Protein AF-Q978R6-F1 (afdb_monomer_lite)

Secondary structure (DSSP, 8-state):
-EEEE-BTB--EEEE--HHHHHHHHHHHHHHHHHHHHHHHHHHHHHHHHHHHHHHHHHHHHHHHHHHHHHHHHHHHHHHHHHHHHHHHTTPPPPHHHHHHHHHHHHHH------

pLDDT: mean 79.34, std 15.59, range [39.78, 97.44]

Radius of gyration: 38.26 Å; chains: 1; bounding box: 77×40×93 Å

Foldseek 3Di:
DFDFDDDDPDGDTDDDDPVNVVVVVVVVVVVVVVVVVVVVVVVVVVVVVVVVVVVVVVVVVVVVVVVVLVVLLVVLVVLVVVVVVCVVVVNDDPVVSVVVSVVSNVVSPPPPPD

Structure (mmCIF, N/CA/C/O backbone):
data_AF-Q978R6-F1
#
_entry.id   AF-Q978R6-F1
#
loop_
_atom_site.group_PDB
_atom_site.id
_atom_site.type_symbol
_atom_site.label_atom_id
_atom_site.label_alt_id
_atom_site.label_comp_id
_atom_site.label_asym_id
_atom_site.label_entity_id
_atom_site.label_seq_id
_atom_site.pdbx_PDB_ins_code
_atom_site.Cartn_x
_atom_site.Cartn_y
_atom_site.Cartn_z
_atom_site.occupancy
_atom_site.B_iso_or_equiv
_atom_site.auth_seq_id
_atom_site.auth_comp_id
_atom_site.auth_asym_id
_atom_site.auth_atom_id
_atom_site.pdbx_PDB_model_num
ATOM 1 N N . MET A 1 1 ? 30.141 11.699 -51.462 1.00 50.53 1 MET A N 1
ATOM 2 C CA . MET A 1 1 ? 30.173 13.132 -51.032 1.00 50.53 1 MET A CA 1
ATOM 3 C C . MET A 1 1 ? 31.588 13.475 -50.532 1.00 50.53 1 MET A C 1
ATOM 5 O O . MET A 1 1 ? 32.257 12.552 -50.090 1.00 50.53 1 MET A O 1
ATOM 9 N N . CYS A 1 2 ? 32.096 14.717 -50.635 1.00 39.78 2 CYS A N 1
ATOM 10 C CA . CYS A 1 2 ? 33.476 15.063 -50.208 1.00 39.78 2 CYS A CA 1
ATOM 11 C C . CYS A 1 2 ? 33.498 15.836 -48.881 1.00 39.78 2 CYS A C 1
ATOM 13 O O . CYS A 1 2 ? 32.931 16.925 -48.804 1.00 39.78 2 CYS A O 1
ATOM 15 N N . LEU A 1 3 ? 34.221 15.324 -47.882 1.00 49.41 3 LEU A N 1
ATOM 16 C CA . LEU A 1 3 ? 34.606 16.069 -46.678 1.00 49.41 3 LEU A CA 1
ATOM 17 C C . LEU A 1 3 ? 35.971 16.728 -46.915 1.00 49.41 3 LEU A C 1
ATOM 19 O O . LEU A 1 3 ? 36.937 16.060 -47.286 1.00 49.41 3 LEU A O 1
ATOM 23 N N . VAL A 1 4 ? 36.042 18.049 -46.743 1.00 51.22 4 VAL A N 1
ATOM 24 C CA . VAL A 1 4 ? 37.285 18.822 -46.879 1.00 51.22 4 VAL A CA 1
ATOM 25 C C . VAL A 1 4 ? 37.851 19.065 -45.486 1.00 51.22 4 VAL A C 1
ATOM 27 O O . VAL A 1 4 ? 37.264 19.801 -44.700 1.00 51.22 4 VAL A O 1
ATOM 30 N N . THR A 1 5 ? 39.002 18.472 -45.189 1.00 50.53 5 THR A N 1
ATOM 31 C CA . THR A 1 5 ? 39.791 18.779 -43.987 1.00 50.53 5 THR A CA 1
ATOM 32 C C . THR A 1 5 ? 41.014 19.606 -44.364 1.00 50.53 5 THR A C 1
ATOM 34 O O . THR A 1 5 ? 41.757 19.231 -45.273 1.00 50.53 5 THR A O 1
ATOM 37 N N . GLU A 1 6 ? 41.235 20.721 -43.667 1.00 44.31 6 GLU A N 1
ATOM 38 C CA . GLU A 1 6 ? 42.411 21.575 -43.856 1.00 44.31 6 GLU A CA 1
ATOM 39 C C . GLU A 1 6 ? 43.612 20.994 -43.099 1.00 44.31 6 GLU A C 1
ATOM 41 O O . GLU A 1 6 ? 43.708 21.070 -41.877 1.00 44.31 6 GLU A O 1
ATOM 46 N N . LEU A 1 7 ? 44.539 20.398 -43.844 1.00 43.78 7 LEU A N 1
ATOM 47 C CA . LEU A 1 7 ? 45.843 19.954 -43.359 1.00 43.78 7 LEU A CA 1
ATOM 48 C C . LEU A 1 7 ? 46.895 20.521 -44.315 1.00 43.78 7 LEU A C 1
ATOM 50 O O . LEU A 1 7 ? 47.287 19.880 -45.287 1.00 43.78 7 LEU A O 1
ATOM 54 N N . GLY A 1 8 ? 47.307 21.767 -44.063 1.00 52.25 8 GLY A N 1
ATOM 55 C CA . GLY A 1 8 ? 48.203 22.504 -44.959 1.00 52.25 8 GLY A CA 1
ATOM 56 C C . GLY A 1 8 ? 47.573 22.816 -46.324 1.00 52.25 8 GLY A C 1
ATOM 57 O O . GLY A 1 8 ? 46.424 22.478 -46.592 1.00 52.25 8 GLY A O 1
ATOM 58 N N . GLU A 1 9 ? 48.331 23.487 -47.192 1.00 50.00 9 GLU A N 1
ATOM 59 C CA . GLU A 1 9 ? 47.897 24.091 -48.471 1.00 50.00 9 GLU A CA 1
ATOM 60 C C . GLU A 1 9 ? 47.329 23.112 -49.531 1.00 50.00 9 GLU A C 1
ATOM 62 O O . GLU A 1 9 ? 47.049 23.510 -50.661 1.00 50.00 9 GLU A O 1
ATOM 67 N N . ALA A 1 10 ? 47.104 21.839 -49.196 1.00 51.12 10 ALA A N 1
ATOM 68 C CA . ALA A 1 10 ? 46.506 20.842 -50.074 1.00 51.12 10 ALA A CA 1
ATOM 69 C C . ALA A 1 10 ? 45.101 20.443 -49.589 1.00 51.12 10 ALA A C 1
ATOM 71 O O . ALA A 1 10 ? 44.941 19.708 -48.616 1.00 51.12 10 ALA A O 1
ATOM 72 N N . LYS A 1 11 ? 44.060 20.859 -50.324 1.00 52.03 11 LYS A N 1
ATOM 73 C CA . LYS A 1 11 ? 42.704 20.314 -50.157 1.00 52.03 11 LYS A CA 1
ATOM 74 C C . LYS A 1 11 ? 42.680 18.883 -50.691 1.00 52.03 11 LYS A C 1
ATOM 76 O O . LYS A 1 11 ? 42.657 18.673 -51.902 1.00 52.03 11 LYS A O 1
ATOM 81 N N . LYS A 1 12 ? 42.696 17.893 -49.797 1.00 49.19 12 LYS A N 1
ATOM 82 C CA . LYS A 1 12 ? 42.525 16.484 -50.166 1.00 49.19 12 LYS A CA 1
ATOM 83 C C . LYS A 1 12 ? 41.047 16.126 -50.028 1.00 49.19 12 LYS A C 1
ATOM 85 O O . LYS A 1 12 ? 40.526 16.073 -48.920 1.00 49.19 12 LYS A O 1
ATOM 90 N N . CYS A 1 13 ? 40.369 15.914 -51.152 1.00 52.69 13 CYS A N 1
ATOM 91 C CA . CYS A 1 13 ? 39.016 15.371 -51.143 1.00 52.69 13 CYS A CA 1
ATOM 92 C C . CYS A 1 13 ? 39.091 13.890 -50.769 1.00 52.69 13 CYS A C 1
ATOM 94 O O . CYS A 1 13 ? 39.632 13.089 -51.532 1.00 52.69 13 CYS A O 1
ATOM 96 N N . ILE A 1 14 ? 38.569 13.534 -49.597 1.00 62.03 14 ILE A N 1
ATOM 97 C CA . ILE A 1 14 ? 38.310 12.137 -49.254 1.00 62.03 14 ILE A CA 1
ATOM 98 C C . ILE A 1 14 ? 36.927 11.822 -49.819 1.00 62.03 14 ILE A C 1
ATOM 100 O O . ILE A 1 14 ? 35.923 12.376 -49.367 1.00 62.03 14 ILE A O 1
ATOM 104 N N . SER A 1 15 ? 36.884 10.998 -50.865 1.00 64.94 15 SER A N 1
ATOM 105 C CA . SER A 1 15 ? 35.632 10.438 -51.362 1.00 64.94 15 SER A CA 1
ATOM 106 C C . SER A 1 15 ? 35.199 9.346 -50.396 1.00 64.94 15 SER A C 1
ATOM 108 O O . SER A 1 15 ? 35.833 8.295 -50.339 1.00 64.94 15 SER A O 1
ATOM 110 N N . ILE A 1 16 ? 34.153 9.621 -49.627 1.00 68.75 16 ILE A N 1
ATOM 111 C CA . ILE A 1 16 ? 33.464 8.591 -48.854 1.00 68.75 16 ILE A CA 1
ATOM 112 C C . ILE A 1 16 ? 32.460 7.933 -49.800 1.00 68.75 16 ILE A C 1
ATOM 114 O O . ILE A 1 16 ? 31.732 8.646 -50.512 1.00 68.75 16 ILE A O 1
ATOM 118 N N . ASP A 1 17 ? 32.500 6.604 -49.853 1.00 77.12 17 ASP A N 1
ATOM 119 C CA . ASP A 1 17 ? 31.554 5.788 -50.609 1.00 77.12 17 ASP A CA 1
ATOM 120 C C . ASP A 1 17 ? 30.144 5.969 -50.016 1.00 77.12 17 ASP A C 1
ATOM 122 O O . ASP A 1 17 ? 29.994 6.225 -48.823 1.00 77.12 17 ASP A O 1
ATOM 126 N N . GLU A 1 18 ? 29.096 5.892 -50.834 1.00 76.88 18 GLU A N 1
ATOM 127 C CA . GLU A 1 18 ? 27.714 6.023 -50.343 1.00 76.88 18 GLU A CA 1
ATOM 128 C C . GLU A 1 18 ? 27.390 4.941 -49.306 1.00 76.88 18 GLU A C 1
ATOM 130 O O . GLU A 1 18 ? 26.730 5.224 -48.309 1.00 76.88 18 GLU A O 1
ATOM 135 N N . SER A 1 19 ? 27.960 3.747 -49.479 1.00 76.50 19 SER A N 1
ATOM 136 C CA . SER A 1 19 ? 27.838 2.645 -48.521 1.00 76.50 19 SER A CA 1
ATOM 137 C C . SER A 1 19 ? 28.420 2.966 -47.136 1.00 76.50 19 SER A C 1
ATOM 139 O O . SER A 1 19 ? 27.836 2.590 -46.121 1.00 76.50 19 SER A O 1
ATOM 141 N N . ASP A 1 20 ? 29.530 3.705 -47.072 1.00 76.75 20 ASP A N 1
ATOM 142 C CA . ASP A 1 20 ? 30.144 4.125 -45.807 1.00 76.75 20 ASP A CA 1
ATOM 143 C C . ASP A 1 20 ? 29.307 5.208 -45.100 1.00 76.75 20 ASP A C 1
ATOM 145 O O . ASP A 1 20 ? 29.273 5.255 -43.871 1.00 76.75 20 ASP A O 1
ATOM 149 N N . ILE A 1 21 ? 28.609 6.067 -45.855 1.00 75.25 21 ILE A N 1
ATOM 150 C CA . ILE A 1 21 ? 27.695 7.082 -45.300 1.00 75.25 21 ILE A CA 1
ATOM 151 C C . ILE A 1 21 ? 26.459 6.411 -44.696 1.00 75.25 21 ILE A C 1
ATOM 153 O O . ILE A 1 21 ? 26.103 6.715 -43.562 1.00 75.25 21 ILE A O 1
ATOM 157 N N . GLU A 1 22 ? 25.854 5.453 -45.403 1.00 80.25 22 GLU A N 1
ATOM 158 C CA . GLU A 1 22 ? 24.715 4.683 -44.882 1.00 80.25 22 GLU A CA 1
ATOM 159 C C . GLU A 1 22 ? 25.071 3.932 -43.588 1.00 80.25 22 GLU A C 1
ATOM 161 O O . GLU A 1 22 ? 24.269 3.858 -42.656 1.00 80.25 22 GLU A O 1
ATOM 166 N N . LEU A 1 23 ? 26.299 3.410 -43.500 1.00 79.06 23 LEU A N 1
ATOM 167 C CA . LEU A 1 23 ? 26.825 2.782 -42.287 1.00 79.06 23 LEU A CA 1
ATOM 168 C C . LEU A 1 23 ? 26.934 3.772 -41.120 1.00 79.06 23 LEU A C 1
ATOM 170 O O . LEU A 1 23 ? 26.531 3.426 -40.008 1.00 79.06 23 LEU A O 1
ATOM 174 N N . ILE A 1 24 ? 27.433 4.987 -41.361 1.00 78.31 24 ILE A N 1
ATOM 175 C CA . ILE A 1 24 ? 27.526 6.043 -40.340 1.00 78.31 24 ILE A CA 1
ATOM 176 C C . ILE A 1 24 ? 26.132 6.444 -39.847 1.00 78.31 24 ILE A C 1
ATOM 178 O O . ILE A 1 24 ? 25.904 6.444 -38.638 1.00 78.31 24 ILE A O 1
ATOM 182 N N . ASP A 1 25 ? 25.197 6.703 -40.762 1.00 81.56 25 ASP A N 1
ATOM 183 C CA . ASP A 1 25 ? 23.823 7.084 -40.416 1.00 81.56 25 ASP A CA 1
ATOM 184 C C . ASP A 1 25 ? 23.137 5.974 -39.601 1.00 81.56 25 ASP A C 1
ATOM 186 O O . ASP A 1 25 ? 22.485 6.240 -38.590 1.00 81.56 25 ASP A O 1
ATOM 190 N N . SER A 1 26 ? 23.356 4.706 -39.972 1.00 84.81 26 SER A N 1
ATOM 191 C CA . SER A 1 26 ? 22.818 3.565 -39.224 1.00 84.81 26 SER A CA 1
ATOM 192 C C . SER A 1 26 ? 23.416 3.417 -37.815 1.00 84.81 26 SER A C 1
ATOM 194 O O . SER A 1 26 ? 22.696 3.030 -36.891 1.00 84.81 26 SER A O 1
ATOM 196 N N . ASP A 1 27 ? 24.703 3.739 -37.617 1.00 86.56 27 ASP A N 1
ATOM 197 C CA . ASP A 1 27 ? 25.340 3.727 -36.290 1.00 86.56 27 ASP A CA 1
ATOM 198 C C . ASP A 1 27 ? 24.816 4.876 -35.418 1.00 86.56 27 ASP A C 1
ATOM 200 O O . ASP A 1 27 ? 24.568 4.684 -34.224 1.00 86.56 27 ASP A O 1
ATOM 204 N N . GLU A 1 28 ? 24.592 6.059 -35.997 1.00 85.00 28 GLU A N 1
ATOM 205 C CA . GLU A 1 28 ? 24.004 7.201 -35.289 1.00 85.00 28 GLU A CA 1
ATOM 206 C C . GLU A 1 28 ? 22.555 6.931 -34.857 1.00 85.00 28 GLU A C 1
ATOM 208 O O . GLU A 1 28 ? 22.219 7.140 -33.683 1.00 85.00 28 GLU A O 1
ATOM 213 N N . ASP A 1 29 ? 21.724 6.379 -35.744 1.00 90.81 29 ASP A N 1
ATOM 214 C CA . ASP A 1 29 ? 20.351 5.970 -35.422 1.00 90.81 29 ASP A CA 1
ATOM 215 C C . ASP A 1 29 ? 20.328 4.898 -34.325 1.00 90.81 29 ASP A C 1
ATOM 217 O O . ASP A 1 29 ? 19.553 4.973 -33.361 1.00 90.81 29 ASP A O 1
ATOM 221 N N . LEU A 1 30 ? 21.223 3.910 -34.415 1.00 90.88 30 LEU A N 1
ATOM 222 C CA . LEU A 1 30 ? 21.334 2.860 -33.409 1.00 90.88 30 LEU A CA 1
ATOM 223 C C . LEU A 1 30 ? 21.729 3.440 -32.043 1.00 90.88 30 LEU A C 1
ATOM 225 O O . LEU A 1 30 ? 21.123 3.088 -31.024 1.00 90.88 30 LEU A O 1
ATOM 229 N N . ARG A 1 31 ? 22.692 4.368 -32.004 1.00 90.50 31 ARG A N 1
ATOM 230 C CA . ARG A 1 31 ? 23.086 5.077 -30.773 1.00 90.50 31 ARG A CA 1
ATOM 231 C C . ARG A 1 31 ? 21.929 5.862 -30.171 1.00 90.50 31 ARG A C 1
ATOM 233 O O . ARG A 1 31 ? 21.731 5.801 -28.954 1.00 90.50 31 ARG A O 1
ATOM 240 N N . TYR A 1 32 ? 21.157 6.564 -30.997 1.00 92.88 32 TYR A N 1
ATOM 241 C CA . TYR A 1 32 ? 19.977 7.290 -30.539 1.00 92.88 32 TYR A CA 1
ATOM 242 C C . TYR A 1 32 ? 18.961 6.342 -29.888 1.00 92.88 32 TYR A C 1
ATOM 244 O O . TYR A 1 32 ? 18.539 6.565 -28.748 1.00 92.88 32 TYR A O 1
ATOM 252 N N . HIS A 1 33 ? 18.628 5.236 -30.556 1.00 90.81 33 HIS A N 1
ATOM 253 C CA . HIS A 1 33 ? 17.688 4.252 -30.023 1.00 90.81 33 HIS A CA 1
ATOM 254 C C . HIS A 1 33 ? 18.182 3.588 -28.733 1.00 90.81 33 HIS A C 1
ATOM 256 O O . HIS A 1 33 ? 17.387 3.398 -27.808 1.00 90.81 33 HIS A O 1
ATOM 262 N N . PHE A 1 34 ? 19.481 3.299 -28.617 1.00 93.06 34 PHE A N 1
ATOM 263 C CA . PHE A 1 34 ? 20.059 2.816 -27.361 1.00 93.06 34 PHE A CA 1
ATOM 264 C C . PHE A 1 34 ? 19.938 3.845 -26.237 1.00 93.06 34 PHE A C 1
ATOM 266 O O . PHE A 1 34 ? 19.560 3.471 -25.128 1.00 93.06 34 PHE A 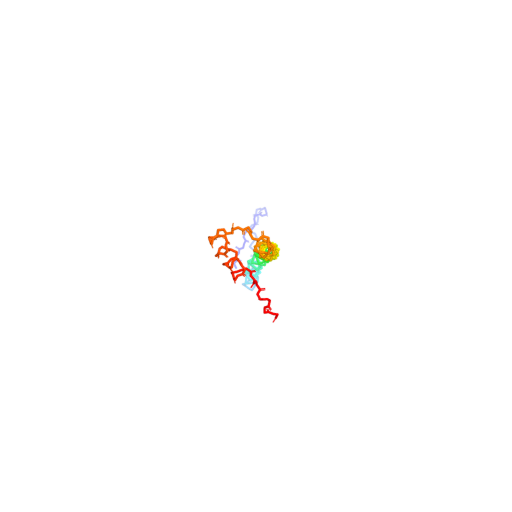O 1
ATOM 273 N N . SER A 1 35 ? 20.199 5.126 -26.506 1.00 93.69 35 SER A N 1
ATOM 274 C CA . SER A 1 35 ? 20.028 6.187 -25.504 1.00 93.69 35 SER A CA 1
ATOM 275 C C . SER A 1 35 ? 18.586 6.249 -24.994 1.00 93.69 35 SER A C 1
ATOM 277 O O . SER A 1 35 ? 18.356 6.259 -23.785 1.00 93.69 35 SER A O 1
ATOM 279 N N . VAL A 1 36 ? 17.604 6.213 -25.901 1.00 94.56 36 VAL A N 1
ATOM 280 C CA . VAL A 1 36 ? 16.174 6.210 -25.540 1.00 94.56 36 VAL A CA 1
ATOM 281 C C . VAL A 1 36 ? 15.809 4.969 -24.719 1.00 94.56 36 VAL A C 1
ATOM 283 O O . VAL A 1 36 ? 15.040 5.057 -23.753 1.00 94.56 36 VAL A O 1
ATOM 286 N N . LEU A 1 37 ? 16.364 3.809 -25.075 1.00 94.06 37 LEU A N 1
ATOM 287 C CA . LEU A 1 37 ? 16.158 2.568 -24.336 1.00 94.06 37 LEU A CA 1
ATOM 288 C C . LEU A 1 37 ? 16.738 2.655 -22.918 1.00 94.06 37 LEU A C 1
ATOM 290 O O . LEU A 1 37 ? 16.049 2.288 -21.967 1.00 94.06 37 LEU A O 1
ATOM 294 N N . PHE A 1 38 ? 17.959 3.169 -22.759 1.00 95.00 38 PHE A N 1
ATOM 295 C CA . PHE A 1 38 ? 18.580 3.361 -21.446 1.00 95.00 38 PHE A CA 1
ATOM 296 C C . PHE A 1 38 ? 17.757 4.297 -20.559 1.00 95.00 38 PHE A C 1
ATOM 298 O O . PHE A 1 38 ? 17.438 3.925 -19.427 1.00 95.00 38 PHE A O 1
ATOM 305 N N . ASP A 1 39 ? 17.325 5.443 -21.087 1.00 95.69 39 ASP A N 1
ATOM 306 C CA . ASP A 1 39 ? 16.477 6.391 -20.356 1.00 95.69 39 ASP A CA 1
ATOM 307 C C . ASP A 1 39 ? 15.156 5.751 -19.911 1.00 95.69 39 ASP A C 1
ATOM 309 O O . ASP A 1 39 ? 14.672 5.971 -18.796 1.00 95.69 39 ASP A O 1
ATOM 313 N N . THR A 1 40 ? 14.557 4.937 -20.781 1.00 95.25 40 THR A N 1
ATOM 314 C CA . THR A 1 40 ? 13.302 4.235 -20.489 1.00 95.25 40 THR A CA 1
ATOM 315 C C . THR A 1 40 ? 13.498 3.172 -19.412 1.00 95.25 40 THR A C 1
ATOM 317 O O . THR A 1 40 ? 12.705 3.096 -18.470 1.00 95.25 40 THR A O 1
ATOM 320 N N . CYS A 1 41 ? 14.573 2.388 -19.501 1.00 95.56 41 CYS A N 1
ATOM 321 C CA . CYS A 1 41 ? 14.946 1.401 -18.489 1.00 95.56 41 CYS A CA 1
ATOM 322 C C . CYS A 1 41 ? 15.193 2.058 -17.127 1.00 95.56 41 CYS A C 1
ATOM 324 O O . CYS A 1 41 ? 14.727 1.545 -16.109 1.00 95.56 41 CYS A O 1
ATOM 326 N N . GLN A 1 42 ? 15.865 3.210 -17.103 1.00 95.75 42 GLN A N 1
ATOM 327 C CA . GLN A 1 42 ? 16.132 3.943 -15.870 1.00 95.75 42 GLN A CA 1
ATOM 328 C C . GLN A 1 42 ? 14.836 4.461 -15.231 1.00 95.75 42 GLN A C 1
ATOM 330 O O . GLN A 1 42 ? 14.588 4.208 -14.051 1.00 95.75 42 GLN A O 1
ATOM 335 N N . LYS A 1 43 ? 13.940 5.066 -16.023 1.00 96.25 43 LYS A N 1
ATOM 336 C CA . LYS A 1 43 ? 12.603 5.472 -15.551 1.00 96.25 43 LYS A CA 1
ATOM 337 C C . LYS A 1 43 ? 11.799 4.292 -15.007 1.00 96.25 43 LYS A C 1
ATOM 339 O O . LYS A 1 43 ? 11.121 4.421 -13.989 1.00 96.25 43 LYS A O 1
ATOM 344 N N . TYR A 1 44 ? 11.866 3.138 -15.668 1.00 96.12 44 TYR A N 1
ATOM 345 C CA . TYR A 1 44 ? 11.179 1.932 -15.214 1.00 96.12 44 TYR A CA 1
ATOM 346 C C . TYR A 1 44 ? 11.727 1.425 -13.871 1.00 96.12 44 TYR A C 1
ATOM 348 O O . TYR A 1 44 ? 10.943 1.088 -12.982 1.00 96.12 44 TYR A O 1
ATOM 356 N N . GLN A 1 45 ? 13.050 1.425 -13.683 1.00 96.06 45 GLN A N 1
ATOM 357 C CA . GLN A 1 45 ? 13.670 1.072 -12.400 1.00 96.06 45 GLN A CA 1
ATOM 358 C C . GLN A 1 45 ? 13.255 2.028 -11.274 1.00 96.06 45 GLN A C 1
ATOM 360 O O . GLN A 1 45 ? 12.921 1.572 -10.177 1.00 96.06 45 GLN A O 1
ATOM 365 N N . ASP A 1 46 ? 13.198 3.333 -11.547 1.00 97.44 46 ASP A N 1
ATOM 366 C CA . ASP A 1 46 ? 12.737 4.322 -10.569 1.00 97.44 46 ASP A CA 1
ATOM 367 C C . ASP A 1 46 ? 11.270 4.099 -10.175 1.00 97.44 46 ASP A C 1
ATOM 369 O O . ASP A 1 46 ? 10.928 4.147 -8.989 1.00 97.44 46 ASP A O 1
ATOM 373 N N . LEU A 1 47 ? 10.404 3.792 -11.146 1.00 96.94 47 LEU A N 1
ATOM 374 C CA . LEU A 1 47 ? 9.000 3.460 -10.888 1.00 96.94 47 LEU A CA 1
ATOM 375 C C . LEU A 1 47 ? 8.849 2.171 -10.073 1.00 96.94 47 LEU A C 1
ATOM 377 O O . LEU A 1 47 ? 8.014 2.119 -9.169 1.00 96.94 47 LEU A O 1
ATOM 381 N N . LEU A 1 48 ? 9.665 1.147 -10.338 1.00 96.06 48 LEU A N 1
ATOM 382 C CA . LEU A 1 48 ? 9.680 -0.074 -9.528 1.00 96.06 48 LEU A CA 1
ATOM 383 C C . LEU A 1 48 ? 10.080 0.212 -8.077 1.00 96.06 48 LEU A C 1
ATOM 385 O O . LEU A 1 48 ? 9.456 -0.325 -7.158 1.00 96.06 48 LEU A O 1
ATOM 389 N N . ARG A 1 49 ? 11.065 1.090 -7.852 1.00 96.56 49 ARG A N 1
ATOM 390 C CA . ARG A 1 49 ? 11.461 1.498 -6.497 1.00 96.56 49 ARG A CA 1
ATOM 391 C C . ARG A 1 49 ? 10.329 2.234 -5.781 1.00 96.56 49 ARG A C 1
ATOM 393 O O . ARG A 1 49 ? 10.000 1.890 -4.649 1.00 96.56 49 ARG A O 1
ATOM 400 N N . GLN A 1 50 ? 9.693 3.194 -6.454 1.00 96.69 50 GLN A N 1
ATOM 401 C CA . GLN A 1 50 ? 8.550 3.928 -5.897 1.00 96.69 50 GLN A CA 1
ATOM 402 C C . GLN A 1 50 ? 7.376 2.998 -5.571 1.00 96.69 50 GLN A C 1
ATOM 404 O O . GLN A 1 50 ? 6.747 3.136 -4.521 1.00 96.69 50 GLN A O 1
ATOM 409 N N . LYS A 1 51 ? 7.103 2.015 -6.437 1.00 96.12 51 LYS A N 1
ATOM 410 C CA . LYS A 1 51 ? 6.086 0.991 -6.188 1.00 96.12 51 LYS A CA 1
ATOM 411 C C . LYS A 1 51 ? 6.399 0.193 -4.920 1.00 96.12 51 LYS A C 1
ATOM 413 O O . LYS A 1 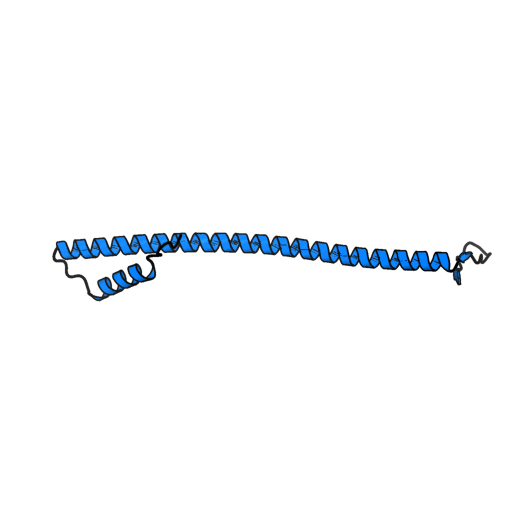51 ? 5.522 0.062 -4.071 1.00 96.12 51 LYS A O 1
ATOM 418 N N . ALA A 1 52 ? 7.631 -0.288 -4.763 1.00 96.06 52 ALA A N 1
ATOM 419 C CA . ALA A 1 52 ? 8.033 -1.052 -3.581 1.00 96.06 52 ALA A CA 1
ATOM 420 C C . ALA A 1 52 ? 7.910 -0.229 -2.282 1.00 96.06 52 ALA A C 1
ATOM 422 O O . ALA A 1 52 ? 7.443 -0.734 -1.259 1.00 96.06 52 ALA A O 1
ATOM 423 N N . GLU A 1 53 ? 8.269 1.059 -2.319 1.00 96.62 53 GLU A N 1
ATOM 424 C CA . GLU A 1 53 ? 8.080 1.969 -1.181 1.00 96.62 53 GLU A CA 1
ATOM 425 C C . GLU A 1 53 ? 6.598 2.152 -0.824 1.00 96.62 53 GLU A C 1
ATOM 427 O O . GLU A 1 53 ? 6.235 2.126 0.357 1.00 96.62 53 GLU A O 1
ATOM 432 N N . LEU A 1 54 ? 5.729 2.312 -1.826 1.00 96.94 54 LEU A N 1
ATOM 433 C CA . LEU A 1 54 ? 4.283 2.432 -1.623 1.00 96.94 54 LEU A CA 1
ATOM 434 C C . LEU A 1 54 ? 3.673 1.149 -1.054 1.00 96.94 54 LEU A C 1
ATOM 436 O O . LEU A 1 54 ? 2.878 1.227 -0.117 1.00 96.94 54 LEU A O 1
ATOM 440 N N . GLU A 1 55 ? 4.060 -0.018 -1.567 1.00 94.75 55 GLU A N 1
ATOM 441 C CA . GLU A 1 55 ? 3.602 -1.317 -1.059 1.00 94.75 55 GLU A CA 1
ATOM 442 C C . GLU A 1 55 ? 4.022 -1.527 0.400 1.00 94.75 55 GLU A C 1
ATOM 444 O O . GLU A 1 55 ? 3.209 -1.949 1.224 1.00 94.75 55 GLU A O 1
ATOM 449 N N . SER A 1 56 ? 5.253 -1.145 0.749 1.00 95.38 56 SER A N 1
ATOM 450 C CA . SER A 1 56 ? 5.744 -1.180 2.129 1.00 95.38 56 SER A CA 1
ATOM 451 C C . SER A 1 56 ? 4.923 -0.274 3.057 1.00 95.38 56 SER A C 1
ATOM 453 O O . SER A 1 56 ? 4.452 -0.713 4.112 1.00 95.38 56 SER A O 1
ATOM 455 N N . ARG A 1 57 ? 4.654 0.975 2.645 1.00 95.62 57 ARG A N 1
ATOM 456 C CA . ARG A 1 57 ? 3.801 1.902 3.414 1.00 95.62 57 ARG A CA 1
ATOM 457 C C . ARG A 1 57 ? 2.375 1.379 3.561 1.00 95.62 57 ARG A C 1
ATOM 459 O O . ARG A 1 57 ? 1.804 1.463 4.647 1.00 95.62 57 ARG A O 1
ATOM 466 N N . TYR A 1 58 ? 1.807 0.824 2.494 1.00 93.81 58 TYR A N 1
ATOM 467 C CA . TYR A 1 58 ? 0.476 0.228 2.522 1.00 93.81 58 TYR A CA 1
ATOM 468 C C . TYR A 1 58 ? 0.408 -0.951 3.499 1.00 93.81 58 T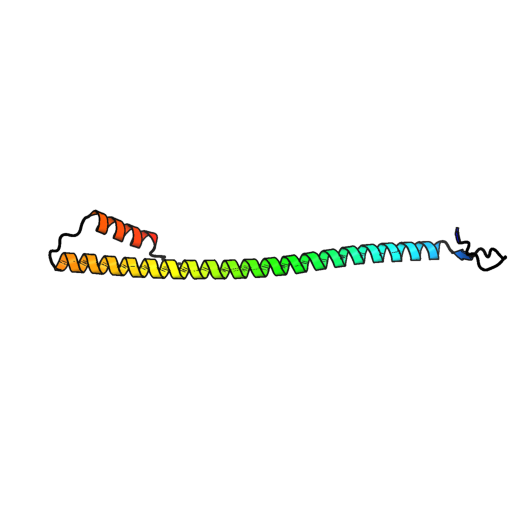YR A C 1
ATOM 470 O O . TYR A 1 58 ? -0.518 -1.018 4.307 1.00 93.81 58 TYR A O 1
ATOM 478 N N . ALA A 1 59 ? 1.406 -1.839 3.486 1.00 92.38 59 ALA A N 1
ATOM 479 C CA . ALA A 1 59 ? 1.490 -2.953 4.426 1.00 92.38 59 ALA A CA 1
ATOM 480 C C . ALA A 1 59 ? 1.567 -2.469 5.885 1.00 92.38 59 ALA A C 1
ATOM 482 O O . ALA A 1 59 ? 0.856 -2.997 6.741 1.00 92.38 59 ALA A O 1
ATOM 483 N N . ALA A 1 60 ? 2.356 -1.424 6.159 1.00 93.94 60 ALA A N 1
ATOM 484 C CA . ALA A 1 60 ? 2.452 -0.826 7.490 1.00 93.94 60 ALA A CA 1
ATOM 485 C C . ALA A 1 60 ? 1.116 -0.223 7.962 1.00 93.94 60 ALA A C 1
ATOM 487 O O . ALA A 1 60 ? 0.688 -0.474 9.090 1.00 93.94 60 ALA A O 1
ATOM 488 N N . ILE A 1 61 ? 0.419 0.517 7.091 1.00 91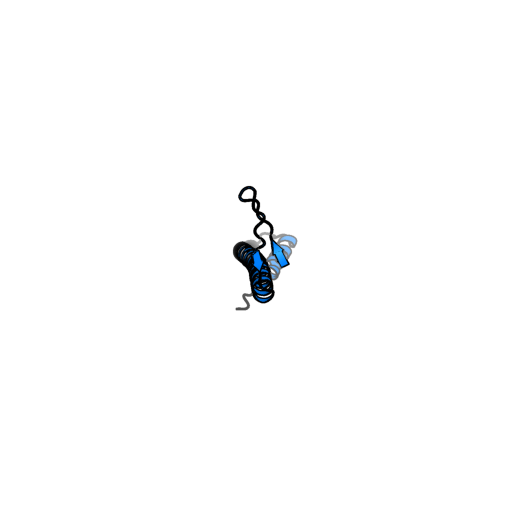.06 61 ILE A N 1
ATOM 489 C CA . ILE A 1 61 ? -0.911 1.078 7.389 1.00 91.06 61 ILE A CA 1
ATOM 490 C C . ILE A 1 61 ? -1.921 -0.044 7.642 1.00 91.06 61 ILE A C 1
ATOM 492 O O . ILE A 1 61 ? -2.667 0.008 8.618 1.00 91.06 61 ILE A O 1
ATOM 496 N N . LYS A 1 62 ? -1.928 -1.078 6.795 1.00 89.00 62 LYS A N 1
ATOM 497 C CA . LYS A 1 62 ? -2.821 -2.234 6.929 1.00 89.00 62 LYS A CA 1
ATOM 498 C C . LYS A 1 62 ? -2.600 -2.954 8.261 1.00 89.00 62 LYS A C 1
ATOM 500 O O . LYS A 1 62 ? -3.568 -3.250 8.956 1.00 89.00 62 LYS A O 1
ATOM 505 N N . PHE A 1 63 ? -1.346 -3.183 8.648 1.00 91.62 63 PHE A N 1
ATOM 506 C CA . PHE A 1 63 ? -1.016 -3.778 9.944 1.00 91.62 63 PHE A CA 1
ATOM 507 C C . PHE A 1 63 ? -1.475 -2.899 11.117 1.00 91.62 63 PHE A C 1
ATOM 509 O O . PHE A 1 63 ? -2.120 -3.392 12.041 1.00 91.62 63 PHE A O 1
ATOM 516 N N . SER A 1 64 ? -1.207 -1.591 11.057 1.00 91.00 64 SER A N 1
ATOM 517 C CA . SER A 1 64 ? -1.647 -0.643 12.087 1.00 91.00 64 SER A CA 1
ATOM 518 C C . SER A 1 64 ? -3.171 -0.612 12.234 1.00 91.00 64 SER A C 1
ATOM 520 O O . SER A 1 64 ? -3.671 -0.606 13.358 1.00 91.00 64 SER A O 1
ATOM 522 N N . LEU A 1 65 ? -3.908 -0.663 11.121 1.00 87.88 65 LEU A N 1
ATOM 523 C CA . LEU A 1 65 ? -5.366 -0.739 11.128 1.00 87.88 65 LEU A CA 1
ATOM 524 C C . LEU A 1 65 ? -5.859 -2.013 11.823 1.00 87.88 65 LEU A C 1
ATOM 526 O O . LEU A 1 65 ? -6.746 -1.930 12.669 1.00 87.88 65 LEU A O 1
ATOM 530 N N . TYR A 1 66 ? -5.280 -3.177 11.512 1.00 85.69 66 TYR A N 1
ATOM 531 C CA . TYR A 1 66 ? -5.654 -4.423 12.190 1.00 85.69 66 TYR A CA 1
ATOM 532 C C . TYR A 1 66 ? -5.379 -4.374 13.692 1.00 85.69 66 TYR A C 1
ATOM 534 O O . TYR A 1 66 ? -6.240 -4.782 14.466 1.00 85.69 66 TYR A O 1
ATOM 542 N N . SER A 1 67 ? -4.232 -3.828 14.107 1.00 87.12 67 SER A N 1
ATOM 543 C CA . SER A 1 67 ? -3.916 -3.654 15.530 1.00 87.12 67 SER A CA 1
ATOM 544 C C . SER A 1 67 ? -4.952 -2.770 16.230 1.00 87.12 67 SER A C 1
ATOM 546 O O . SER A 1 67 ? -5.467 -3.139 17.281 1.00 87.12 67 SER A O 1
ATOM 548 N N . ALA A 1 68 ? -5.314 -1.634 15.624 1.00 86.12 68 ALA A N 1
ATOM 549 C CA . ALA A 1 68 ? -6.321 -0.736 16.184 1.00 86.12 68 ALA A CA 1
ATOM 550 C C . ALA A 1 68 ? -7.707 -1.400 16.284 1.00 86.12 68 ALA A C 1
ATOM 552 O O . ALA A 1 68 ? -8.427 -1.187 17.258 1.00 86.12 68 ALA A O 1
ATOM 553 N N . LEU A 1 69 ? -8.078 -2.228 15.303 1.00 84.00 69 LEU A N 1
ATOM 554 C CA . LEU A 1 69 ? -9.332 -2.985 15.326 1.00 84.00 69 LEU A CA 1
ATOM 555 C C . LEU A 1 69 ? -9.335 -4.065 16.419 1.00 84.00 69 LEU A C 1
ATOM 557 O O . LEU A 1 69 ? -10.345 -4.232 17.104 1.00 84.00 69 LEU A O 1
ATOM 561 N N . GLU A 1 70 ? -8.218 -4.768 16.630 1.00 84.19 70 GLU A N 1
ATOM 562 C CA . GLU A 1 70 ? -8.084 -5.719 17.743 1.00 84.19 70 GLU A CA 1
ATOM 563 C C . GLU A 1 70 ? -8.181 -5.026 19.109 1.00 84.19 70 GLU A C 1
ATOM 565 O O . GLU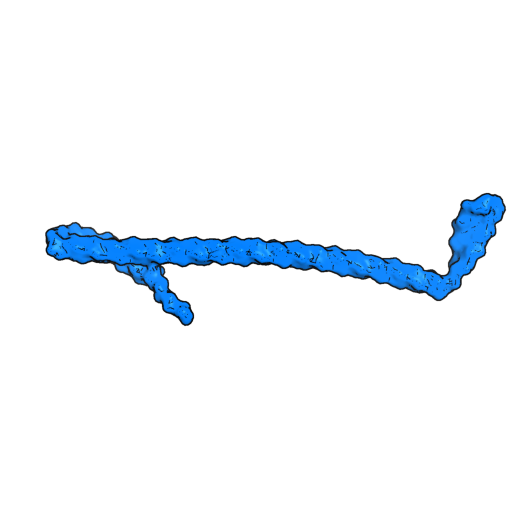 A 1 70 ? -8.863 -5.533 20.008 1.00 84.19 70 GLU A O 1
ATOM 570 N N . ASP A 1 71 ? -7.572 -3.847 19.258 1.00 85.50 71 ASP A N 1
ATOM 571 C CA . ASP A 1 71 ? -7.678 -3.044 20.478 1.00 85.50 71 ASP A CA 1
ATOM 572 C C . ASP A 1 71 ? -9.120 -2.582 20.721 1.00 85.50 71 ASP A C 1
ATOM 574 O O . ASP A 1 71 ? -9.644 -2.740 21.828 1.00 85.50 71 ASP A O 1
ATOM 578 N N . MET A 1 72 ? -9.809 -2.092 19.684 1.00 81.62 72 MET A N 1
ATOM 579 C CA . MET A 1 72 ? -11.227 -1.719 19.772 1.00 81.62 72 MET A CA 1
ATOM 580 C C . MET A 1 72 ? -12.103 -2.903 20.185 1.00 81.62 72 MET A C 1
ATOM 582 O O . MET A 1 72 ? -12.955 -2.759 21.064 1.00 81.62 72 MET A O 1
ATOM 586 N N . LYS A 1 73 ? -11.863 -4.090 19.617 1.00 80.44 73 LYS A N 1
ATOM 587 C CA . LYS A 1 73 ? -12.559 -5.321 20.010 1.00 80.44 73 LYS A CA 1
ATOM 588 C C . LYS A 1 73 ? -12.323 -5.652 21.485 1.00 80.44 73 LYS A C 1
ATOM 590 O O . LYS A 1 73 ? -13.269 -5.991 22.195 1.00 80.44 73 LYS A O 1
ATOM 595 N N . ARG A 1 74 ? -11.082 -5.536 21.971 1.00 83.81 74 ARG A N 1
ATOM 596 C CA . ARG A 1 74 ? -10.752 -5.785 23.383 1.00 83.81 74 ARG A CA 1
ATOM 597 C C . ARG A 1 74 ? -11.478 -4.812 24.311 1.00 83.81 74 ARG A C 1
ATOM 599 O O . ARG A 1 74 ? -12.052 -5.250 25.307 1.00 83.81 74 ARG A O 1
ATOM 606 N N . VAL A 1 75 ? -11.491 -3.524 23.972 1.00 83.69 75 VAL A N 1
ATOM 607 C CA . VAL A 1 75 ? -12.217 -2.492 24.730 1.00 83.69 75 VAL A CA 1
ATOM 608 C C . VAL A 1 75 ? -13.716 -2.794 24.756 1.00 83.69 75 VAL A C 1
ATOM 610 O O . VAL A 1 75 ? -14.334 -2.738 25.815 1.00 83.69 75 VAL A O 1
ATOM 613 N N . ALA A 1 76 ? -14.299 -3.184 23.624 1.00 79.12 76 ALA A N 1
ATOM 614 C CA . ALA A 1 76 ? -15.717 -3.513 23.529 1.00 79.12 76 ALA A CA 1
ATOM 615 C C . ALA A 1 76 ? -16.112 -4.706 24.430 1.00 79.12 76 ALA A C 1
ATOM 617 O O . ALA A 1 76 ? -17.129 -4.660 25.130 1.00 79.12 76 ALA A O 1
ATOM 618 N N . ILE A 1 77 ? -15.267 -5.743 24.489 1.00 79.56 77 ILE A N 1
ATOM 619 C CA . ILE A 1 77 ? -15.438 -6.882 25.407 1.00 79.56 77 ILE A CA 1
ATOM 620 C C . ILE A 1 77 ? -15.347 -6.424 26.869 1.00 79.56 77 ILE A C 1
ATOM 622 O O . ILE A 1 77 ? -16.185 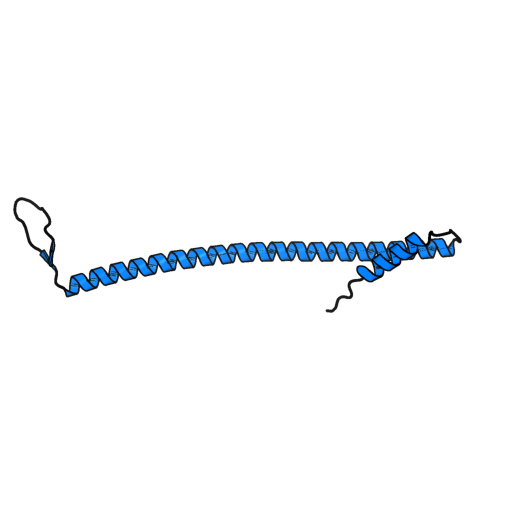-6.807 27.683 1.00 79.56 77 ILE A O 1
ATOM 626 N N . GLN A 1 78 ? -14.367 -5.582 27.209 1.00 84.88 78 GLN A N 1
ATOM 627 C CA . GLN A 1 78 ? -14.217 -5.056 28.571 1.00 84.88 78 GLN A CA 1
ATOM 628 C C . GLN A 1 78 ? -15.430 -4.229 29.005 1.00 84.88 78 GLN A C 1
ATOM 630 O O . GLN A 1 78 ? -15.933 -4.428 30.108 1.00 84.88 78 GLN A O 1
ATOM 635 N N . ILE A 1 79 ? -15.939 -3.353 28.134 1.00 82.06 79 ILE A N 1
ATOM 636 C CA . ILE A 1 79 ? -17.153 -2.572 28.406 1.00 82.06 79 ILE A CA 1
ATOM 637 C C . ILE A 1 79 ? -18.340 -3.509 28.652 1.00 82.06 79 ILE A C 1
ATOM 639 O O . ILE A 1 79 ? -19.084 -3.304 29.607 1.00 82.06 79 ILE A O 1
ATOM 643 N N . SER A 1 80 ? -18.493 -4.559 27.843 1.00 77.19 80 SER A N 1
ATOM 644 C CA . SER A 1 80 ? -19.567 -5.548 28.023 1.00 77.19 80 SER A CA 1
ATOM 645 C C . SER A 1 80 ? -19.497 -6.218 29.392 1.00 77.19 80 SER A C 1
ATOM 647 O O . SER A 1 80 ? -20.492 -6.239 30.114 1.00 77.19 80 SER A O 1
ATOM 649 N N . ALA A 1 81 ? -18.307 -6.678 29.787 1.00 82.62 81 ALA A N 1
ATOM 650 C CA . ALA A 1 81 ? -18.086 -7.296 31.091 1.00 82.62 81 ALA A CA 1
ATOM 651 C C . ALA A 1 81 ? -18.376 -6.326 32.251 1.00 82.62 81 ALA A C 1
ATOM 653 O O . ALA A 1 81 ? -18.972 -6.717 33.251 1.00 82.62 81 ALA A O 1
ATOM 654 N N . MET A 1 82 ? -18.007 -5.047 32.113 1.00 85.19 82 MET A N 1
ATOM 655 C CA . MET A 1 82 ? -18.317 -4.020 33.115 1.00 85.19 82 MET A CA 1
ATOM 656 C C . MET A 1 82 ? -19.820 -3.746 33.229 1.00 85.19 82 MET A C 1
ATOM 658 O O . MET A 1 82 ? -20.324 -3.558 34.334 1.00 85.19 82 MET A O 1
ATOM 662 N N . VAL A 1 83 ? -20.545 -3.725 32.106 1.00 82.56 83 VAL A N 1
ATOM 663 C CA . VAL A 1 83 ? -22.007 -3.561 32.100 1.00 82.56 83 VAL A CA 1
ATOM 664 C C . VAL A 1 83 ? -22.686 -4.757 32.770 1.00 82.56 83 VAL A C 1
ATOM 666 O O . VAL A 1 83 ? -23.628 -4.567 33.538 1.00 82.56 83 VAL A O 1
ATOM 669 N N . GLU A 1 84 ? -22.222 -5.978 32.505 1.00 81.69 84 GLU A N 1
ATOM 670 C CA . GLU A 1 84 ? -22.732 -7.184 33.165 1.00 81.69 84 GLU A CA 1
ATOM 671 C C . GLU A 1 84 ? -22.451 -7.180 34.674 1.00 81.69 84 GLU A C 1
ATOM 673 O O . GLU A 1 84 ? -23.369 -7.426 35.455 1.00 81.69 84 GLU A O 1
ATOM 678 N N . ASP A 1 85 ? -21.235 -6.824 35.099 1.00 87.75 85 ASP A N 1
ATOM 679 C CA . ASP A 1 85 ? -20.872 -6.709 36.520 1.00 87.75 85 ASP A CA 1
ATOM 680 C C . ASP A 1 85 ? -21.705 -5.638 37.246 1.00 87.75 85 ASP A C 1
ATOM 682 O O . ASP A 1 85 ? -22.191 -5.871 38.354 1.00 87.75 85 ASP A O 1
ATOM 686 N N . ALA A 1 86 ? -21.943 -4.486 36.611 1.00 85.12 86 ALA A N 1
ATOM 687 C CA . ALA A 1 86 ? -22.799 -3.435 37.160 1.00 85.12 86 ALA A CA 1
ATOM 688 C C . ALA A 1 86 ? -24.250 -3.911 37.343 1.00 85.12 86 ALA A C 1
ATOM 690 O O . ALA A 1 86 ? -24.831 -3.696 38.408 1.00 85.12 86 ALA A O 1
ATOM 691 N N . LYS A 1 87 ? -24.802 -4.632 36.355 1.00 82.12 87 LYS A N 1
ATOM 692 C CA . LYS A 1 87 ? -26.133 -5.253 36.457 1.00 82.12 87 LYS A CA 1
ATOM 693 C C . LYS A 1 87 ? -26.204 -6.282 37.586 1.00 82.12 87 LYS A C 1
ATOM 695 O O . LYS A 1 87 ? -27.193 -6.312 38.306 1.00 82.12 87 LYS A O 1
ATOM 700 N N . MET A 1 88 ? -25.166 -7.104 37.769 1.00 87.44 88 MET A N 1
ATOM 701 C CA . MET A 1 88 ? -25.112 -8.073 38.876 1.00 87.44 88 MET A CA 1
ATOM 702 C C . MET A 1 88 ? -25.063 -7.400 40.254 1.00 87.44 88 MET A C 1
ATOM 704 O O . MET A 1 88 ? -25.483 -7.999 41.243 1.00 87.44 88 MET A O 1
ATOM 708 N N . LYS A 1 89 ? -24.551 -6.168 40.325 1.00 92.44 89 LYS A N 1
ATOM 709 C CA . LYS A 1 89 ? -24.437 -5.366 41.551 1.00 92.44 89 LYS A CA 1
ATOM 710 C C . LYS A 1 89 ? -25.599 -4.391 41.762 1.00 92.44 89 LYS A C 1
ATOM 712 O O . LYS A 1 89 ? -25.513 -3.573 42.674 1.00 92.44 89 LYS A O 1
ATOM 717 N N . ASP A 1 90 ? -26.650 -4.466 40.944 1.00 86.88 90 ASP A N 1
ATOM 718 C CA . ASP A 1 90 ? -27.811 -3.563 40.998 1.00 86.88 90 ASP A CA 1
ATOM 719 C C . ASP A 1 90 ? -27.434 -2.071 40.839 1.00 86.88 90 ASP A C 1
ATOM 721 O O . ASP A 1 90 ? -28.093 -1.163 41.348 1.00 86.88 90 ASP A O 1
ATOM 725 N N . ILE A 1 91 ? -26.339 -1.803 40.120 1.00 87.12 91 ILE A N 1
ATOM 726 C CA . ILE A 1 91 ? -25.921 -0.451 39.747 1.00 87.12 91 ILE A CA 1
ATOM 727 C C . ILE A 1 91 ? -26.660 -0.077 38.463 1.00 87.12 91 ILE A C 1
ATOM 729 O O . ILE A 1 91 ? -26.529 -0.756 37.445 1.00 87.12 91 ILE A O 1
ATOM 733 N N . ASP A 1 92 ? -27.403 1.028 38.498 1.00 82.25 92 ASP A N 1
ATOM 734 C CA . ASP A 1 92 ? -28.149 1.504 37.336 1.00 82.25 92 ASP A CA 1
ATOM 735 C C . ASP A 1 92 ? -27.188 2.004 36.241 1.00 82.25 92 ASP A C 1
ATOM 737 O O . ASP A 1 92 ? -26.403 2.938 36.444 1.00 82.25 92 ASP A O 1
ATOM 741 N N . VAL A 1 93 ? -27.213 1.348 35.078 1.00 76.94 93 VAL A N 1
ATOM 742 C CA . VAL A 1 93 ? -26.343 1.669 33.940 1.00 76.94 93 VAL A CA 1
ATOM 743 C C . VAL A 1 93 ? -27.147 2.470 32.917 1.00 76.94 93 VAL A C 1
ATOM 745 O O . VAL A 1 93 ? -28.127 1.947 32.382 1.00 76.94 93 VAL A O 1
ATOM 748 N N . PRO A 1 94 ? -26.721 3.695 32.552 1.00 82.62 94 PRO A N 1
ATOM 749 C CA . PRO A 1 94 ? -27.439 4.502 31.575 1.00 82.62 94 PRO A CA 1
ATOM 750 C C . PRO A 1 94 ? -27.605 3.774 30.236 1.00 82.62 94 PRO A C 1
ATOM 752 O O . PRO A 1 94 ? -26.637 3.297 29.640 1.00 82.62 94 PRO A O 1
ATOM 755 N N . GLU A 1 95 ? -28.827 3.759 29.704 1.00 77.69 95 GLU A N 1
ATOM 756 C CA . GLU A 1 95 ? -29.170 3.024 28.478 1.00 77.69 95 GLU A CA 1
ATOM 757 C C . GLU A 1 95 ? -28.345 3.471 27.251 1.00 77.69 95 GLU A C 1
ATOM 759 O O . GLU A 1 95 ? -28.055 2.681 26.350 1.00 77.69 95 GLU A O 1
ATOM 764 N N . GLY A 1 96 ? -27.900 4.733 27.238 1.00 78.50 96 GLY A N 1
ATOM 765 C CA . GLY A 1 96 ? -26.996 5.265 26.216 1.00 78.50 96 GLY A CA 1
ATOM 766 C C . GLY A 1 96 ? -25.634 4.562 26.178 1.00 78.50 96 GLY A C 1
ATOM 767 O O . GLY A 1 96 ? -25.108 4.328 25.092 1.00 78.50 96 GLY A O 1
ATOM 768 N N . VAL A 1 97 ? -25.096 4.160 27.336 1.00 75.12 97 VAL A N 1
ATOM 769 C CA . VAL A 1 97 ? -23.817 3.432 27.442 1.00 75.12 97 VAL A CA 1
ATOM 770 C C . VAL A 1 97 ? -23.965 2.021 26.880 1.00 75.12 97 VAL A C 1
ATOM 772 O O . VAL A 1 97 ? -23.111 1.560 26.127 1.00 75.12 97 VAL A O 1
ATOM 775 N N . ILE A 1 98 ? -25.091 1.363 27.171 1.00 73.94 98 ILE A N 1
ATOM 776 C CA . ILE A 1 98 ? -25.398 0.022 26.658 1.00 73.94 98 ILE A CA 1
ATOM 777 C C . ILE A 1 98 ? -25.512 0.050 25.128 1.00 73.94 98 ILE A C 1
ATOM 779 O O . ILE A 1 98 ? -24.893 -0.767 24.448 1.00 73.94 98 ILE A O 1
ATOM 783 N N . LYS A 1 99 ? -26.244 1.022 24.566 1.00 79.06 99 LYS A N 1
ATOM 784 C CA . LYS A 1 99 ? -26.387 1.174 23.105 1.00 79.06 99 LYS A CA 1
ATOM 785 C C . LYS A 1 99 ? -25.052 1.451 22.413 1.00 79.06 99 LYS A C 1
ATOM 787 O O . LYS A 1 99 ? -24.794 0.894 21.349 1.00 79.06 99 LYS A O 1
ATOM 792 N N . GLN A 1 100 ? -24.199 2.281 23.013 1.00 75.81 100 GLN A N 1
ATOM 793 C CA . GLN A 1 100 ? -22.863 2.557 22.479 1.00 75.81 100 GLN A CA 1
ATOM 794 C C . GLN A 1 100 ? -21.962 1.321 22.522 1.00 75.81 100 GLN A C 1
ATOM 796 O O . GLN A 1 100 ? -21.272 1.050 21.542 1.00 75.81 100 GLN A O 1
ATOM 801 N N . ALA A 1 101 ? -22.000 0.549 23.611 1.00 72.31 101 ALA A N 1
ATOM 802 C CA . ALA A 1 101 ? -21.241 -0.691 23.733 1.00 72.31 101 ALA A CA 1
ATOM 803 C C . ALA A 1 101 ? -21.634 -1.698 22.643 1.00 72.31 101 ALA A C 1
ATOM 805 O O . ALA A 1 101 ? -20.767 -2.160 21.908 1.00 72.31 101 ALA A O 1
ATOM 806 N N . VAL A 1 102 ? -22.934 -1.962 22.475 1.00 75.00 102 VAL A N 1
ATOM 807 C CA . VAL A 1 102 ? -23.452 -2.875 21.438 1.00 75.00 102 VAL A CA 1
ATOM 808 C C . VAL A 1 102 ? -23.044 -2.414 20.039 1.00 75.00 102 VAL A C 1
ATOM 810 O O . VAL A 1 102 ? -22.517 -3.203 19.263 1.00 75.00 102 VAL A O 1
ATOM 813 N N . TYR A 1 103 ? -23.190 -1.122 19.739 1.00 77.69 103 TYR A N 1
ATOM 814 C CA . TYR A 1 103 ? -22.776 -0.563 18.452 1.00 77.69 103 TYR A CA 1
ATOM 815 C C . TYR A 1 103 ? -21.274 -0.745 18.172 1.00 77.69 103 TYR A C 1
ATOM 817 O O . TYR A 1 103 ? -20.892 -1.065 17.045 1.00 77.69 103 TYR A O 1
ATOM 825 N N . LEU A 1 104 ? -20.413 -0.543 19.176 1.00 72.31 104 LEU A N 1
ATOM 826 C CA . LEU A 1 104 ? -18.969 -0.750 19.031 1.00 72.31 104 LEU A CA 1
ATOM 827 C C . LEU A 1 104 ? -18.633 -2.231 18.811 1.00 72.31 104 LEU A C 1
ATOM 829 O O . LEU A 1 104 ? -17.785 -2.542 17.978 1.00 72.31 104 LEU A O 1
ATOM 833 N N . ILE A 1 105 ? -19.304 -3.141 19.517 1.00 69.12 105 ILE A N 1
ATOM 834 C CA . ILE A 1 105 ? -19.120 -4.588 19.342 1.00 69.12 105 ILE A CA 1
ATOM 835 C C . ILE A 1 105 ? -19.521 -4.995 17.924 1.00 69.12 105 ILE A C 1
ATOM 837 O O . ILE A 1 105 ? -18.695 -5.563 17.218 1.00 69.12 105 ILE A O 1
ATOM 841 N N . ASP A 1 106 ? -20.726 -4.641 17.476 1.00 71.81 106 ASP A N 1
ATOM 842 C CA . ASP A 1 106 ? -21.236 -5.028 16.154 1.00 71.81 106 ASP A CA 1
ATOM 843 C C . ASP A 1 106 ? -20.387 -4.456 15.014 1.00 71.81 106 ASP A C 1
ATOM 845 O O . ASP A 1 106 ? -20.139 -5.125 14.012 1.00 71.81 106 ASP A O 1
ATOM 849 N N . ARG A 1 107 ? -19.916 -3.212 15.155 1.00 70.38 107 ARG A N 1
ATOM 850 C CA . ARG A 1 107 ? -19.158 -2.533 14.096 1.00 70.38 107 ARG A CA 1
ATOM 851 C C . ARG A 1 107 ? -17.696 -2.972 14.014 1.00 70.38 107 ARG A C 1
ATOM 853 O O . ARG A 1 107 ? -17.112 -2.892 12.933 1.00 70.38 107 ARG A O 1
ATOM 860 N N . TYR A 1 108 ? -17.095 -3.384 15.131 1.00 66.19 108 TYR A N 1
ATOM 861 C CA . TYR A 1 108 ? -15.654 -3.653 15.224 1.00 66.19 108 TYR A CA 1
ATOM 862 C C . TYR A 1 108 ? -15.301 -5.090 15.609 1.00 66.19 108 TYR A C 1
ATOM 864 O O . TYR A 1 108 ? -14.119 -5.444 15.603 1.00 66.19 108 TYR A O 1
ATOM 872 N N . MET A 1 109 ? -16.281 -5.959 15.870 1.00 64.88 109 MET A N 1
ATOM 873 C CA . MET A 1 109 ? -16.068 -7.399 15.767 1.00 64.88 109 MET A CA 1
ATOM 874 C C . MET A 1 109 ? -15.826 -7.751 14.303 1.00 64.88 109 MET A C 1
ATOM 876 O O . MET A 1 109 ? -16.715 -8.162 13.567 1.00 64.88 109 MET A O 1
ATOM 880 N N . VAL A 1 110 ? -14.576 -7.593 13.883 1.00 55.34 110 VAL A N 1
ATOM 881 C CA . VAL A 1 110 ? -14.099 -8.145 12.625 1.00 55.34 110 VAL A CA 1
ATOM 882 C C . VAL A 1 110 ? -14.248 -9.661 12.727 1.00 55.34 110 VAL A C 1
ATOM 884 O O . VAL A 1 110 ? -13.515 -10.322 13.470 1.00 55.34 110 VAL A O 1
ATOM 887 N N . ILE A 1 111 ? -15.232 -10.207 12.016 1.00 55.03 111 ILE A N 1
ATOM 888 C CA . ILE A 1 111 ? -15.237 -11.615 11.640 1.00 55.03 111 ILE A CA 1
ATOM 889 C C . ILE A 1 111 ? -14.050 -11.746 10.687 1.00 55.03 111 ILE A C 1
ATOM 891 O O . ILE A 1 111 ? -14.037 -11.126 9.624 1.00 55.03 111 ILE A O 1
ATOM 895 N N . ARG A 1 112 ? -13.000 -12.459 11.106 1.00 45.19 112 ARG A N 1
ATOM 896 C CA . ARG A 1 112 ? -11.986 -12.919 10.157 1.00 45.19 112 ARG A CA 1
ATOM 897 C C . ARG A 1 112 ? -12.703 -13.880 9.214 1.00 45.19 112 ARG A C 1
ATOM 899 O O . ARG A 1 112 ? -13.046 -14.984 9.621 1.00 45.19 112 ARG A O 1
ATOM 906 N N . GLU A 1 113 ? -13.000 -13.423 8.006 1.00 45.16 113 GLU A N 1
ATOM 907 C CA . GLU A 1 113 ? -13.170 -14.328 6.877 1.00 45.16 113 GLU A CA 1
ATOM 908 C C . GLU A 1 113 ? -11.747 -14.674 6.438 1.00 45.16 113 GLU A C 1
ATOM 910 O O . GLU A 1 113 ? -11.064 -13.852 5.823 1.00 45.16 113 GLU A O 1
ATOM 915 N N . ASP A 1 114 ? -11.265 -15.814 6.937 1.00 43.62 114 ASP A N 1
ATOM 916 C CA . ASP A 1 114 ? -9.999 -16.425 6.526 1.00 43.62 114 ASP A CA 1
ATOM 917 C C . ASP A 1 114 ? -10.006 -16.755 5.021 1.00 43.62 114 ASP A C 1
ATOM 919 O O . ASP A 1 114 ? -11.062 -17.207 4.512 1.00 43.62 114 ASP A O 1
#

Sequence (114 aa):
MCLVTELGEAKKCISIDESDIELIDSDEDLRYHFSVLFDTCQKYQDLLRQKAELESRYAAIKFSLYSALEDMKRVAIQISAMVEDAKMKDIDVPEGVIKQAVYLIDRYMVIRED

Organism: Thermoplasma volcanium (strain ATCC 51530 / DSM 4299 / JCM 9571 / NBRC 15438 / GSS1) (NCBI:txid273116)